Protein AF-A0A354HTG9-F1 (afdb_monomer_lite)

Structure (mmCIF, N/CA/C/O backbone):
data_AF-A0A354HTG9-F1
#
_entry.id   AF-A0A354HTG9-F1
#
loop_
_atom_site.group_PDB
_atom_site.id
_atom_site.type_symbol
_atom_site.label_atom_id
_atom_site.label_alt_id
_atom_site.label_comp_id
_atom_site.label_asym_id
_atom_site.label_entity_id
_atom_site.label_seq_id
_atom_site.pdbx_PDB_ins_code
_atom_site.Cartn_x
_atom_site.Cartn_y
_atom_site.Cartn_z
_atom_site.occupancy
_atom_site.B_iso_or_equiv
_atom_site.auth_seq_id
_atom_site.auth_comp_id
_atom_site.auth_asym_id
_atom_site.auth_atom_id
_atom_site.pdbx_PDB_model_num
ATOM 1 N N . MET A 1 1 ? -13.710 2.364 35.455 1.00 56.06 1 MET A N 1
ATOM 2 C CA . MET A 1 1 ? -12.886 1.468 34.608 1.00 56.06 1 MET A CA 1
ATOM 3 C C . MET A 1 1 ? -12.729 2.115 33.237 1.00 56.06 1 MET A C 1
ATOM 5 O O . MET A 1 1 ? -13.733 2.312 32.563 1.00 56.06 1 MET A O 1
ATOM 9 N N . GLN A 1 2 ? -11.522 2.530 32.842 1.00 68.62 2 GLN A N 1
ATOM 10 C CA . GLN A 1 2 ? -11.305 3.121 31.514 1.00 68.62 2 GLN A CA 1
ATOM 11 C C . GLN A 1 2 ? -11.371 2.025 30.436 1.00 68.62 2 GLN A C 1
ATOM 13 O O . GLN A 1 2 ? -10.668 1.023 30.529 1.00 68.62 2 GLN A O 1
ATOM 18 N N . LYS A 1 3 ? -12.204 2.206 29.402 1.00 79.25 3 LYS A N 1
ATOM 19 C CA . LYS A 1 3 ? -12.311 1.295 28.241 1.00 79.25 3 LYS A CA 1
ATOM 20 C C . LYS A 1 3 ? -11.164 1.529 27.242 1.00 79.25 3 LYS A C 1
ATOM 22 O O . LYS A 1 3 ? -11.397 1.756 26.059 1.00 79.25 3 LYS A O 1
A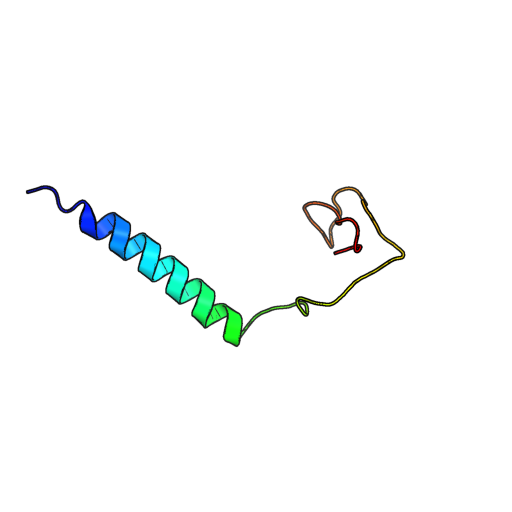TOM 27 N N . SER A 1 4 ? -9.918 1.530 27.714 1.00 79.62 4 SER A N 1
ATOM 28 C CA . SER A 1 4 ? -8.726 1.725 26.869 1.00 79.62 4 SER A CA 1
ATOM 29 C C . SER A 1 4 ? -8.576 0.627 25.807 1.00 79.62 4 SER A C 1
ATOM 31 O O . SER A 1 4 ? -8.133 0.909 24.695 1.00 79.62 4 SER A O 1
ATOM 33 N N . TRP A 1 5 ? -9.039 -0.590 26.107 1.00 90.62 5 TRP A N 1
ATOM 34 C CA . TRP A 1 5 ? -9.050 -1.732 25.188 1.00 90.62 5 TRP A CA 1
ATOM 35 C C . TRP A 1 5 ? -9.864 -1.485 23.909 1.00 90.62 5 TRP A C 1
ATOM 37 O O . TRP A 1 5 ? -9.530 -2.040 22.866 1.00 90.62 5 TRP A O 1
ATOM 47 N N . LEU A 1 6 ? -10.878 -0.609 23.948 1.00 94.19 6 LEU A N 1
ATOM 48 C CA . LEU A 1 6 ? -11.687 -0.280 22.772 1.00 94.19 6 LEU A CA 1
ATOM 49 C C . LEU A 1 6 ? -10.848 0.406 21.687 1.00 94.19 6 LEU A C 1
ATOM 51 O O . LEU A 1 6 ? -11.027 0.129 20.506 1.00 94.19 6 LEU A O 1
ATOM 55 N N . LYS A 1 7 ? -9.892 1.257 22.084 1.00 94.06 7 LYS A N 1
ATOM 56 C CA . LYS A 1 7 ? -8.979 1.933 21.149 1.00 94.06 7 LYS A CA 1
ATOM 57 C C . LYS A 1 7 ? -8.040 0.934 20.471 1.00 94.06 7 LYS A C 1
ATOM 59 O O . LYS A 1 7 ? -7.843 1.006 19.264 1.00 94.06 7 LYS A O 1
ATOM 64 N N . GLY A 1 8 ? -7.507 -0.017 21.241 1.00 95.31 8 GLY A N 1
ATOM 65 C CA . GLY A 1 8 ? -6.676 -1.096 20.704 1.00 95.31 8 GLY A CA 1
ATOM 66 C C . GLY A 1 8 ? -7.459 -2.001 19.752 1.00 95.31 8 GLY A C 1
ATOM 67 O O . GLY A 1 8 ? -7.009 -2.260 18.641 1.00 95.31 8 GLY A O 1
ATOM 68 N N . SER A 1 9 ? -8.669 -2.409 20.144 1.00 96.44 9 SER A N 1
ATOM 69 C CA . SER A 1 9 ? -9.549 -3.215 19.291 1.00 96.44 9 SER A CA 1
ATOM 70 C C . SER A 1 9 ? -9.920 -2.492 17.997 1.00 96.44 9 SER A C 1
ATOM 72 O O . SER A 1 9 ? -9.984 -3.130 16.950 1.00 96.44 9 SER A O 1
ATOM 74 N N . LEU A 1 10 ? -10.151 -1.177 18.056 1.00 97.00 10 LEU A N 1
ATOM 75 C CA . LEU A 1 10 ? -10.433 -0.366 16.875 1.00 97.00 10 LEU A CA 1
ATOM 76 C C . LEU A 1 10 ? -9.236 -0.347 15.916 1.00 97.00 10 LEU A C 1
ATOM 78 O O . LEU A 1 10 ? -9.421 -0.561 14.723 1.00 97.00 10 LEU A O 1
ATOM 82 N N . LEU A 1 11 ? -8.016 -0.151 16.428 1.00 97.06 11 LEU A N 1
ATOM 83 C CA . LEU A 1 11 ? -6.799 -0.183 15.610 1.00 97.06 11 LEU A CA 1
ATOM 84 C C . LEU A 1 11 ? -6.626 -1.540 14.913 1.00 97.06 11 LEU A C 1
ATOM 86 O O . LEU A 1 11 ? -6.402 -1.585 13.705 1.00 97.06 11 LEU A O 1
ATOM 90 N N . VAL A 1 12 ? -6.779 -2.640 15.657 1.00 97.88 12 VAL A N 1
ATOM 91 C CA . VAL A 1 12 ? -6.677 -3.998 15.099 1.00 97.88 12 VAL A CA 1
ATOM 92 C C . VAL A 1 12 ? -7.745 -4.229 14.031 1.00 97.88 12 VAL A C 1
ATOM 94 O O . VAL A 1 12 ? -7.425 -4.726 12.955 1.00 97.88 12 VAL A O 1
ATOM 97 N N . ALA A 1 13 ? -8.993 -3.824 14.282 1.00 98.12 13 ALA A N 1
ATOM 98 C CA . ALA A 1 13 ? -10.070 -3.945 13.302 1.00 98.12 13 ALA A CA 1
ATOM 99 C C . ALA A 1 13 ? -9.759 -3.177 12.006 1.00 98.12 13 ALA A C 1
ATOM 101 O O . ALA A 1 13 ? -9.953 -3.717 10.919 1.00 98.12 13 ALA A O 1
ATOM 102 N N . VAL A 1 14 ? -9.216 -1.958 12.106 1.00 98.25 14 VAL A N 1
ATOM 103 C CA . VAL A 1 14 ? -8.782 -1.175 10.937 1.00 98.25 14 VAL A CA 1
ATOM 104 C C . VAL A 1 14 ? -7.675 -1.899 10.165 1.00 98.25 14 VAL A C 1
ATOM 106 O O . VAL A 1 14 ? -7.766 -2.010 8.944 1.00 98.25 14 VAL A O 1
ATOM 109 N N . MET A 1 15 ? -6.666 -2.453 10.845 1.00 98.25 15 MET A N 1
ATOM 110 C CA . MET A 1 15 ? -5.600 -3.212 10.176 1.00 98.25 15 MET A CA 1
ATOM 111 C C . MET A 1 15 ? -6.123 -4.466 9.464 1.00 98.25 15 MET A C 1
ATOM 113 O O . MET A 1 15 ? -5.711 -4.754 8.338 1.00 98.25 15 MET A O 1
ATOM 117 N N . VAL A 1 16 ? -7.054 -5.193 10.088 1.00 98.31 16 VAL A N 1
ATOM 118 C CA . VAL A 1 16 ? -7.706 -6.358 9.471 1.00 98.31 16 VAL A CA 1
ATOM 119 C C . VAL A 1 16 ? -8.488 -5.940 8.229 1.00 98.31 16 VAL A C 1
ATOM 121 O O . VAL A 1 16 ? -8.350 -6.581 7.191 1.00 98.31 16 VAL A O 1
ATOM 124 N N . LEU A 1 17 ? -9.254 -4.847 8.292 1.00 98.12 17 LEU A N 1
A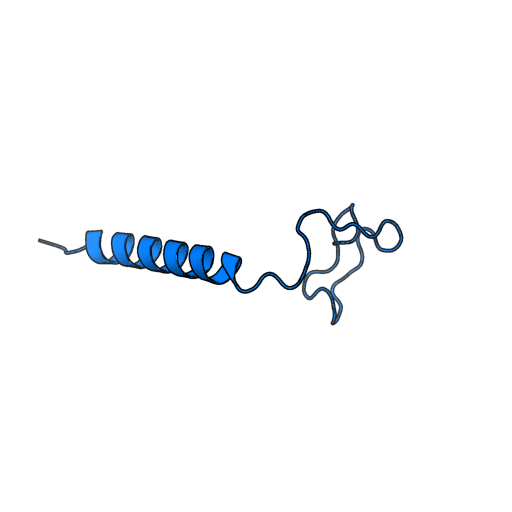TOM 125 C CA . LEU A 1 17 ? -10.007 -4.343 7.139 1.00 98.12 17 LEU A CA 1
ATOM 126 C C . LEU A 1 17 ? -9.093 -3.966 5.968 1.00 98.12 17 LEU A C 1
ATOM 128 O O . LEU A 1 17 ? -9.377 -4.353 4.837 1.00 98.12 17 LEU A O 1
ATOM 132 N N . ILE A 1 18 ? -7.978 -3.275 6.231 1.00 97.19 18 ILE A N 1
ATOM 133 C CA . ILE A 1 18 ? -6.980 -2.939 5.200 1.00 97.19 18 ILE A CA 1
ATOM 134 C C . ILE A 1 18 ? -6.387 -4.216 4.587 1.00 97.19 18 ILE A C 1
ATOM 136 O O . ILE A 1 18 ? -6.258 -4.317 3.369 1.00 97.19 18 ILE A O 1
ATOM 140 N N . THR A 1 19 ? -6.080 -5.215 5.416 1.00 96.31 19 THR A N 1
ATOM 141 C CA . THR A 1 19 ? -5.532 -6.500 4.956 1.00 96.31 19 THR A CA 1
ATOM 142 C C . THR A 1 19 ? -6.521 -7.241 4.058 1.00 96.31 19 THR A C 1
ATOM 144 O O . THR A 1 19 ? -6.146 -7.726 2.994 1.00 96.31 19 THR A O 1
ATOM 147 N N . VAL A 1 20 ? -7.797 -7.293 4.453 1.00 97.56 20 VAL A N 1
ATOM 148 C CA . VAL A 1 20 ? -8.865 -7.910 3.654 1.00 97.56 20 VAL A CA 1
ATOM 149 C C . VAL A 1 20 ? -9.060 -7.164 2.333 1.00 97.56 20 VAL A C 1
ATOM 151 O O . VAL A 1 20 ? -9.163 -7.802 1.289 1.00 97.56 20 VAL A O 1
ATOM 154 N N . ALA A 1 21 ? -9.048 -5.828 2.349 1.00 96.56 21 ALA A N 1
ATOM 155 C CA . ALA A 1 21 ? -9.129 -5.019 1.134 1.00 96.56 21 ALA A CA 1
ATOM 156 C C . ALA A 1 21 ? -7.972 -5.309 0.158 1.00 96.56 21 ALA A C 1
ATOM 158 O O . ALA A 1 21 ? -8.191 -5.340 -1.053 1.00 96.56 21 ALA A O 1
ATOM 159 N N . GLY A 1 22 ? -6.775 -5.608 0.675 1.00 93.56 22 GLY A N 1
ATOM 160 C CA . GLY A 1 22 ? -5.608 -5.991 -0.124 1.00 93.56 22 GLY A CA 1
ATOM 161 C C . GLY A 1 22 ? -5.794 -7.259 -0.967 1.00 93.56 22 GLY A C 1
ATOM 162 O O . GLY A 1 22 ? -5.149 -7.389 -1.999 1.00 93.56 22 GLY A O 1
ATOM 163 N N . PHE A 1 23 ? -6.715 -8.165 -0.613 1.00 93.50 23 PHE A N 1
ATOM 164 C CA . PHE A 1 23 ? -7.041 -9.315 -1.476 1.00 93.50 23 PHE A CA 1
ATOM 165 C C . PHE A 1 23 ? -7.807 -8.919 -2.742 1.00 93.50 23 PHE A C 1
ATOM 167 O O . PHE A 1 23 ? -7.814 -9.673 -3.714 1.00 93.50 23 PHE A O 1
ATOM 174 N N . PHE A 1 24 ? -8.463 -7.759 -2.733 1.00 95.69 24 PHE A N 1
ATOM 175 C CA . PHE A 1 24 ? -9.261 -7.266 -3.855 1.00 95.69 24 PHE A CA 1
ATOM 176 C C . PHE A 1 24 ? -8.542 -6.166 -4.636 1.00 95.69 24 PHE A C 1
ATOM 178 O O . PHE A 1 24 ? -8.787 -6.011 -5.830 1.00 95.69 24 PHE A O 1
ATOM 185 N N . TYR A 1 25 ? -7.675 -5.396 -3.972 1.00 92.75 25 TYR A N 1
ATOM 186 C CA . TYR A 1 25 ? -7.014 -4.244 -4.570 1.00 92.75 25 TYR A CA 1
ATOM 187 C C . TYR A 1 25 ? -5.559 -4.104 -4.113 1.00 92.75 25 TYR A C 1
ATOM 189 O O . TYR A 1 25 ? -5.262 -3.592 -3.033 1.00 92.75 25 TYR A O 1
ATOM 197 N N . THR A 1 26 ? -4.650 -4.494 -5.003 1.00 90.50 26 THR A N 1
ATOM 198 C CA . THR A 1 26 ? -3.237 -4.099 -5.003 1.00 90.50 26 THR A CA 1
ATOM 199 C C . THR A 1 26 ? -2.881 -3.708 -6.438 1.00 90.50 26 THR A C 1
ATOM 201 O O . THR A 1 26 ? -2.792 -4.600 -7.284 1.00 90.50 26 THR A O 1
ATOM 204 N N . PRO A 1 27 ? -2.730 -2.408 -6.755 1.00 88.31 27 PRO A N 1
ATOM 205 C CA . PRO A 1 27 ? -2.581 -1.953 -8.141 1.00 8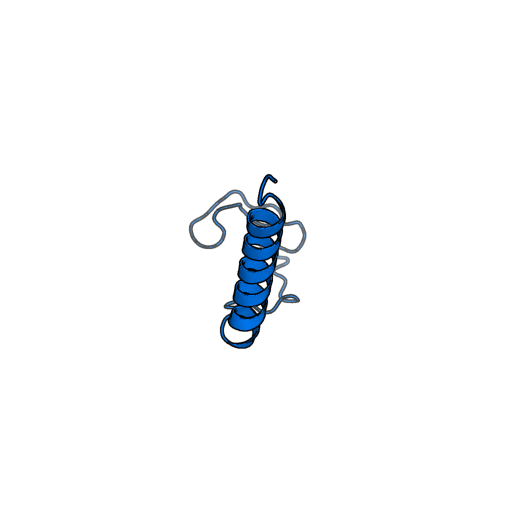8.31 27 PRO A CA 1
ATOM 206 C C . PRO A 1 27 ? -1.286 -2.441 -8.802 1.00 88.31 27 PRO A C 1
ATOM 208 O O . PRO A 1 27 ? -1.244 -2.580 -10.021 1.00 88.31 27 PRO A O 1
ATOM 211 N N . TYR A 1 28 ? -0.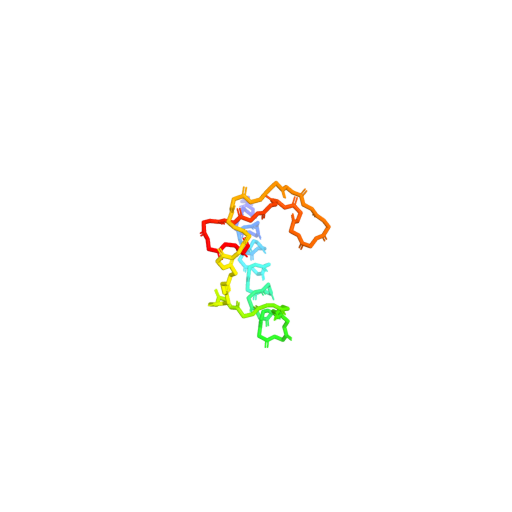258 -2.744 -8.004 1.00 87.75 28 TYR A N 1
ATOM 212 C CA . TYR A 1 28 ? 1.046 -3.194 -8.478 1.00 87.75 28 TYR A CA 1
ATOM 213 C C . TYR A 1 28 ? 1.446 -4.527 -7.826 1.00 87.75 28 TYR A C 1
ATOM 215 O O . TYR A 1 28 ? 1.202 -4.720 -6.629 1.00 87.75 28 TYR A O 1
ATOM 223 N N . PRO A 1 29 ? 2.082 -5.448 -8.571 1.00 89.19 29 PRO A N 1
ATOM 224 C CA . PRO A 1 29 ? 2.702 -6.638 -8.006 1.00 89.19 29 PRO A CA 1
ATOM 225 C C . PRO A 1 29 ? 3.810 -6.278 -7.000 1.00 89.19 29 PRO A C 1
ATOM 227 O O . PRO A 1 29 ? 4.651 -5.430 -7.298 1.00 89.19 29 PRO A O 1
ATOM 230 N N . PRO A 1 30 ? 3.914 -6.981 -5.858 1.00 86.56 30 PRO A N 1
ATOM 231 C CA . PRO A 1 30 ? 4.905 -6.665 -4.820 1.00 86.56 30 PRO A CA 1
ATOM 232 C C . PRO A 1 30 ? 6.364 -6.876 -5.267 1.00 86.56 30 PRO A C 1
ATOM 234 O O . PRO A 1 30 ? 7.287 -6.299 -4.693 1.00 86.56 30 PRO A O 1
ATOM 237 N N . ASN A 1 31 ? 6.569 -7.701 -6.299 1.00 90.75 31 ASN A N 1
ATOM 238 C CA . ASN A 1 31 ? 7.887 -8.112 -6.789 1.00 90.75 31 ASN A CA 1
ATOM 239 C C . ASN A 1 31 ? 8.263 -7.454 -8.128 1.00 90.75 31 ASN A C 1
ATOM 241 O O . ASN A 1 31 ? 9.249 -7.855 -8.745 1.00 90.75 31 ASN A O 1
ATOM 245 N N . GLN A 1 32 ? 7.472 -6.496 -8.618 1.00 90.94 32 GLN A N 1
ATOM 246 C CA . GLN A 1 32 ? 7.812 -5.760 -9.835 1.00 90.94 32 GLN A CA 1
ATOM 247 C C . GLN A 1 32 ? 8.989 -4.818 -9.553 1.00 90.94 32 GLN A C 1
ATOM 249 O O . GLN A 1 32 ? 9.011 -4.183 -8.509 1.00 90.94 32 GLN A O 1
ATOM 254 N N . MET A 1 33 ? 9.964 -4.735 -10.461 1.00 92.56 33 MET A N 1
ATOM 255 C CA . MET A 1 33 ? 11.133 -3.851 -10.341 1.00 92.56 33 MET A CA 1
ATOM 256 C C . MET A 1 33 ? 11.368 -3.103 -11.655 1.00 92.56 33 MET A C 1
ATOM 258 O O . MET A 1 33 ? 11.124 -3.661 -12.730 1.00 92.56 33 MET A O 1
ATOM 262 N N . ASN A 1 34 ? 11.891 -1.879 -11.574 1.00 92.31 34 ASN A N 1
ATOM 263 C CA . ASN A 1 34 ? 12.288 -1.067 -12.721 1.00 92.31 34 ASN A CA 1
ATOM 264 C C . ASN A 1 34 ? 13.726 -0.548 -12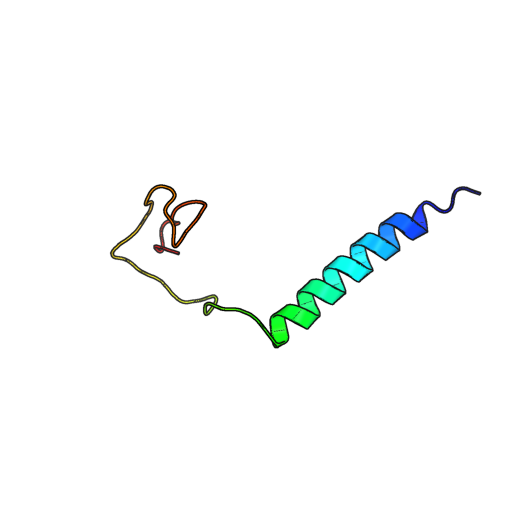.562 1.00 92.31 34 ASN A C 1
ATOM 266 O O . ASN A 1 34 ? 13.978 0.565 -12.112 1.00 92.31 34 ASN A O 1
ATOM 270 N N . ILE A 1 35 ? 14.691 -1.347 -13.017 1.00 92.75 35 ILE A N 1
ATOM 271 C CA . ILE A 1 35 ? 16.128 -1.031 -12.934 1.00 92.75 35 ILE A CA 1
ATOM 272 C C . ILE A 1 35 ? 16.559 0.224 -13.716 1.00 92.75 35 ILE A C 1
ATOM 274 O O . ILE A 1 35 ? 17.709 0.637 -13.597 1.00 92.75 35 ILE A O 1
ATOM 278 N N . GLN A 1 36 ? 15.675 0.820 -14.522 1.00 94.62 36 GLN A N 1
ATOM 279 C CA . GLN A 1 36 ? 15.964 2.054 -15.259 1.00 94.62 36 GLN A CA 1
ATOM 280 C C . GLN A 1 36 ? 15.703 3.316 -14.430 1.00 94.62 36 GLN A C 1
ATOM 282 O O . GLN A 1 36 ? 16.226 4.369 -14.781 1.00 94.62 36 GLN A O 1
ATOM 287 N N . ARG A 1 37 ? 14.917 3.215 -13.349 1.00 93.31 37 ARG A N 1
ATOM 288 C CA . ARG A 1 37 ? 14.465 4.359 -12.542 1.00 93.31 37 ARG A CA 1
ATOM 289 C C . ARG A 1 37 ? 14.844 4.237 -11.055 1.00 93.31 37 ARG A C 1
ATOM 291 O O . ARG A 1 37 ? 13.964 4.389 -10.214 1.00 93.31 37 ARG A O 1
ATOM 298 N N . PRO A 1 38 ? 16.093 3.894 -10.676 1.00 95.25 38 PRO A N 1
ATOM 299 C CA . PRO A 1 38 ? 16.465 3.784 -9.267 1.00 95.25 38 PRO A CA 1
ATOM 300 C C . PRO A 1 38 ? 16.645 5.166 -8.624 1.00 95.25 38 PRO A C 1
ATOM 302 O O . PRO A 1 38 ? 17.272 6.042 -9.220 1.00 95.25 38 PRO A O 1
ATOM 305 N N . LEU A 1 39 ? 16.190 5.321 -7.376 1.00 95.19 39 LEU A N 1
ATOM 306 C CA . LEU A 1 39 ? 16.412 6.527 -6.560 1.00 95.19 39 LEU A CA 1
ATOM 307 C C . LEU A 1 39 ? 15.941 7.834 -7.224 1.00 95.19 39 LEU A C 1
ATOM 309 O O . LEU A 1 39 ? 16.553 8.892 -7.044 1.00 95.19 39 LEU A O 1
ATOM 313 N N . GLU A 1 40 ? 14.865 7.773 -8.004 1.00 96.88 40 GLU A N 1
ATOM 314 C CA . GLU A 1 40 ? 14.258 8.962 -8.588 1.00 96.88 40 GLU A CA 1
ATOM 315 C C . GLU A 1 40 ? 13.532 9.790 -7.514 1.00 96.88 40 GLU A C 1
ATOM 317 O O . GLU A 1 40 ? 12.987 9.235 -6.553 1.00 96.88 40 GLU A O 1
ATOM 322 N N . PRO A 1 41 ? 13.514 11.128 -7.650 1.00 96.50 41 PRO A N 1
ATOM 323 C CA . PRO A 1 41 ? 12.754 11.993 -6.754 1.00 96.50 41 PRO A CA 1
ATOM 324 C C . PRO A 1 41 ? 11.235 11.778 -6.910 1.00 96.50 41 PRO A C 1
ATOM 326 O O . PRO A 1 41 ? 10.796 11.177 -7.889 1.00 96.50 41 PRO A O 1
ATOM 329 N N . PRO A 1 42 ? 10.414 12.307 -5.982 1.00 96.94 42 PRO A N 1
ATOM 330 C CA . PRO A 1 42 ? 8.958 12.272 -6.088 1.00 96.94 42 PRO A CA 1
ATOM 331 C C . PRO A 1 42 ? 8.413 12.758 -7.432 1.00 96.94 42 PRO A C 1
ATOM 333 O O . PRO A 1 42 ? 8.757 13.852 -7.888 1.00 96.94 42 PRO A O 1
ATOM 336 N N . ASP A 1 43 ? 7.507 11.975 -8.014 1.00 93.62 43 ASP A N 1
ATOM 337 C CA . ASP A 1 43 ? 6.763 12.318 -9.224 1.00 93.62 43 ASP A CA 1
ATOM 338 C C . ASP A 1 43 ? 5.269 11.951 -9.088 1.00 93.62 43 ASP A C 1
ATOM 340 O O . ASP A 1 43 ? 4.778 11.600 -8.011 1.00 93.62 43 ASP A O 1
ATOM 344 N N . SER A 1 44 ? 4.501 12.101 -10.169 1.00 94.12 44 SER A N 1
ATOM 345 C CA . SER A 1 44 ? 3.066 11.791 -10.170 1.00 94.12 44 SER A CA 1
ATOM 346 C C . SER A 1 44 ? 2.746 10.294 -10.120 1.00 94.12 44 SER A C 1
ATOM 348 O O . SER A 1 44 ? 1.628 9.938 -9.751 1.00 94.12 44 SER A O 1
ATOM 350 N N . GLU A 1 45 ? 3.681 9.431 -10.521 1.00 90.94 45 GLU A N 1
ATOM 351 C CA . GLU A 1 45 ? 3.529 7.973 -10.464 1.00 90.94 45 GLU A CA 1
ATOM 352 C C . GLU A 1 45 ? 3.916 7.439 -9.075 1.00 90.94 45 GLU A C 1
ATOM 354 O O . GLU A 1 45 ? 3.219 6.594 -8.512 1.00 90.94 45 GLU A O 1
ATOM 359 N N . HIS A 1 46 ? 4.971 8.003 -8.490 1.00 91.50 46 HIS A N 1
ATOM 360 C CA . HIS A 1 46 ? 5.545 7.665 -7.199 1.00 91.50 46 HIS A CA 1
ATOM 361 C C . HIS A 1 46 ? 5.648 8.939 -6.356 1.00 91.50 46 HIS A C 1
ATOM 363 O O . HIS A 1 46 ? 6.654 9.650 -6.360 1.00 91.50 46 HIS A O 1
ATOM 369 N N . LEU A 1 47 ? 4.605 9.205 -5.561 1.00 93.31 47 LEU A N 1
ATOM 370 C CA . LEU A 1 47 ? 4.503 10.404 -4.709 1.00 93.31 47 LEU A CA 1
ATOM 371 C C . LEU A 1 47 ? 5.672 10.579 -3.725 1.00 93.31 47 LEU A C 1
ATOM 373 O O . LEU A 1 47 ? 5.847 11.659 -3.167 1.00 93.31 47 LEU A O 1
ATOM 377 N N . LEU A 1 48 ? 6.434 9.514 -3.471 1.00 94.81 48 LEU A N 1
ATOM 378 C CA . LEU A 1 48 ? 7.584 9.496 -2.568 1.00 94.81 48 LEU A CA 1
ATOM 379 C C . LEU A 1 48 ? 8.917 9.261 -3.298 1.00 94.81 48 LEU A C 1
ATOM 381 O O . LEU A 1 48 ? 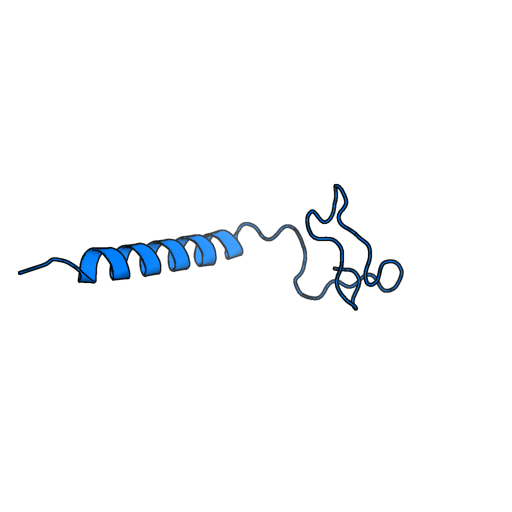9.950 9.175 -2.639 1.00 94.81 48 LEU A O 1
ATOM 385 N N . GLY A 1 49 ? 8.904 9.200 -4.630 1.00 95.06 49 GLY A N 1
ATOM 386 C CA . GLY A 1 49 ? 10.040 8.788 -5.449 1.00 95.06 49 GLY A CA 1
ATOM 387 C C . GLY A 1 49 ? 10.182 7.271 -5.492 1.00 95.06 49 GLY A C 1
ATOM 388 O O . GLY A 1 49 ? 9.287 6.557 -5.033 1.00 95.06 49 GLY A O 1
ATOM 389 N N . THR A 1 50 ? 11.300 6.791 -6.031 1.00 95.06 50 THR A N 1
ATOM 390 C CA . THR A 1 50 ? 11.557 5.354 -6.176 1.00 95.06 50 THR A CA 1
ATOM 391 C C . THR A 1 50 ? 12.675 4.844 -5.266 1.00 95.06 50 THR A C 1
ATOM 393 O O . THR A 1 50 ? 13.590 5.577 -4.881 1.00 95.06 50 THR A O 1
ATOM 396 N N . ASP A 1 51 ? 12.625 3.558 -4.912 1.00 93.44 51 ASP A N 1
ATOM 397 C CA . ASP A 1 51 ? 13.697 2.882 -4.172 1.00 93.44 51 ASP A CA 1
ATOM 398 C C . ASP A 1 51 ? 14.868 2.418 -5.077 1.00 93.44 51 ASP A C 1
ATOM 400 O O . ASP A 1 51 ? 14.936 2.705 -6.274 1.00 93.44 51 ASP A O 1
ATOM 404 N N . ASN A 1 52 ? 15.825 1.670 -4.511 1.00 95.00 52 ASN A N 1
ATOM 405 C CA . ASN A 1 52 ? 16.957 1.097 -5.261 1.00 95.00 52 ASN A CA 1
ATOM 406 C C . ASN A 1 52 ? 16.538 0.107 -6.368 1.00 95.00 52 ASN A C 1
ATOM 408 O O . ASN A 1 52 ? 17.347 -0.220 -7.235 1.00 95.00 52 ASN A O 1
ATOM 412 N N . PHE A 1 53 ? 15.308 -0.402 -6.325 1.00 93.88 53 PHE A N 1
ATOM 413 C CA . PHE A 1 53 ? 14.734 -1.310 -7.314 1.00 93.88 53 PHE A CA 1
ATOM 414 C C . PHE A 1 53 ? 13.817 -0.585 -8.310 1.00 93.88 53 PHE A C 1
ATOM 416 O O . PHE A 1 53 ? 13.235 -1.242 -9.177 1.00 93.88 53 PHE A O 1
ATOM 423 N N . GLY A 1 54 ? 13.694 0.740 -8.201 1.00 91.94 54 GLY A N 1
ATOM 424 C CA . GLY A 1 54 ? 12.854 1.565 -9.063 1.00 91.94 54 GLY A CA 1
ATOM 425 C C . GLY A 1 54 ? 11.358 1.351 -8.851 1.00 91.94 54 GLY A C 1
ATOM 426 O O . GLY A 1 54 ? 10.606 1.350 -9.825 1.00 91.94 54 GLY A O 1
ATOM 427 N N . ARG A 1 55 ? 10.955 1.091 -7.603 1.00 89.81 55 ARG A N 1
ATOM 428 C CA . ARG A 1 55 ? 9.557 0.946 -7.167 1.00 89.81 55 ARG A CA 1
ATOM 429 C C . ARG A 1 55 ? 9.115 2.127 -6.327 1.00 89.81 55 ARG A C 1
ATOM 431 O O . ARG A 1 55 ? 9.995 2.654 -5.610 1.00 89.81 55 ARG A O 1
#

Secondary structure (DSSP, 8-state):
---HHHHHHHHHHHHHHHHHHHTT--SS-TT---TTSTTPPP-SS-TT---TT--

Foldseek 3Di:
DDVPVVVVVVVVVVVVVVVVVVVVDDPDDPPDFDCVQAPACADPVRNHGAHRRRD

Sequence (55 aa):
MQKSWLKGSLLVAVMVLITVAGFFYTPYPPNQMNIQRPLEPPDSEHLLGTDNFGR

Radius of gyration: 17.51 Å; chains: 1; bounding box: 30×22×50 Å

pLDDT: mean 92.42, std 7.15, range [56.06, 98.31]